Protein AF-A0A1Y3NGP3-F1 (afdb_monomer_lite)

Structure (mmCIF, N/CA/C/O backbone):
data_AF-A0A1Y3NGP3-F1
#
_entry.id   AF-A0A1Y3NGP3-F1
#
loop_
_atom_site.group_PDB
_atom_site.id
_atom_site.type_symbol
_atom_site.label_atom_id
_atom_site.label_alt_id
_atom_site.label_comp_id
_atom_site.label_asym_id
_atom_site.label_entity_id
_atom_site.label_seq_id
_atom_site.pdbx_PDB_ins_code
_atom_site.Cartn_x
_atom_site.Cartn_y
_atom_site.Cartn_z
_atom_site.occupancy
_atom_site.B_iso_or_equiv
_atom_site.auth_seq_id
_atom_site.auth_comp_id
_atom_site.auth_asym_id
_atom_site.auth_atom_id
_atom_site.pdbx_PDB_model_num
ATOM 1 N N . ILE A 1 1 ? -12.479 12.470 9.959 1.00 94.88 1 ILE A N 1
ATOM 2 C CA . ILE A 1 1 ? -13.496 11.875 9.059 1.00 94.88 1 ILE A CA 1
ATOM 3 C C . ILE A 1 1 ? -13.267 10.380 8.810 1.00 94.88 1 ILE A C 1
ATOM 5 O O . ILE A 1 1 ? -14.165 9.614 9.121 1.00 94.88 1 ILE A O 1
ATOM 9 N N . VAL A 1 2 ? -12.074 9.936 8.383 1.00 97.56 2 VAL A N 1
ATOM 10 C CA . VAL A 1 2 ? -11.786 8.516 8.059 1.00 97.56 2 VAL A CA 1
ATOM 11 C C . VAL A 1 2 ? -12.194 7.546 9.175 1.00 97.56 2 VAL A C 1
ATOM 13 O O . VAL A 1 2 ? -12.951 6.612 8.942 1.00 97.56 2 VAL A O 1
ATOM 16 N N . LYS A 1 3 ? -11.803 7.828 10.426 1.00 98.00 3 LYS A N 1
ATOM 17 C CA . LYS A 1 3 ? -12.194 7.021 11.598 1.00 98.00 3 LYS A CA 1
ATOM 18 C C . LYS A 1 3 ? -13.708 6.861 11.763 1.00 98.00 3 LYS A C 1
ATOM 20 O O . LYS A 1 3 ? -14.153 5.825 12.239 1.00 98.00 3 LYS A O 1
ATOM 25 N N . LEU A 1 4 ? -14.492 7.885 11.421 1.00 98.56 4 LEU A N 1
ATOM 26 C CA . LEU A 1 4 ? -15.951 7.822 11.499 1.00 98.56 4 LEU A CA 1
ATOM 27 C C . LEU A 1 4 ? -16.512 6.897 10.416 1.00 98.56 4 LEU A C 1
ATOM 29 O O . LEU A 1 4 ? -17.386 6.096 10.719 1.00 98.56 4 LEU A O 1
ATOM 33 N N . LEU A 1 5 ? -15.985 6.978 9.191 1.00 98.62 5 LEU A N 1
ATOM 34 C CA . LEU A 1 5 ? -16.413 6.134 8.074 1.00 98.62 5 LEU A CA 1
ATOM 35 C C . LEU A 1 5 ? -16.134 4.652 8.357 1.00 98.62 5 LEU A C 1
ATOM 37 O O . LEU A 1 5 ? -17.051 3.843 8.279 1.00 98.62 5 LEU A O 1
ATOM 41 N N . ILE A 1 6 ? -14.916 4.315 8.799 1.00 98.25 6 ILE A N 1
ATOM 42 C CA . ILE A 1 6 ? -14.545 2.933 9.160 1.00 98.25 6 ILE A CA 1
ATOM 43 C C . ILE A 1 6 ? -15.457 2.394 10.271 1.00 98.25 6 ILE A C 1
ATOM 45 O O . ILE A 1 6 ? -15.985 1.291 10.173 1.00 98.25 6 ILE A O 1
ATOM 49 N N . LYS A 1 7 ? -15.729 3.204 11.306 1.00 98.12 7 LYS A N 1
ATOM 50 C CA . LYS A 1 7 ? -16.653 2.830 12.391 1.00 98.12 7 LYS A CA 1
ATOM 51 C C . LYS A 1 7 ? -18.089 2.560 11.929 1.00 98.12 7 LYS A C 1
ATOM 53 O O . LYS A 1 7 ? -18.812 1.881 12.646 1.00 98.12 7 LYS A O 1
ATOM 58 N N . ASN A 1 8 ? -18.499 3.102 10.785 1.00 98.50 8 ASN A N 1
ATOM 59 C CA . ASN A 1 8 ? -19.822 2.889 10.196 1.00 98.50 8 ASN A CA 1
ATOM 60 C C . ASN A 1 8 ? -19.795 1.857 9.054 1.00 98.50 8 ASN A C 1
ATOM 62 O O . ASN A 1 8 ? -20.713 1.824 8.241 1.00 98.50 8 ASN A O 1
ATOM 66 N N . GLY A 1 9 ? -18.760 1.012 8.992 1.00 97.69 9 GLY A N 1
ATOM 67 C CA . GLY A 1 9 ? -18.702 -0.113 8.059 1.00 97.69 9 GLY A CA 1
ATOM 68 C C . GLY A 1 9 ? -18.179 0.233 6.667 1.00 97.69 9 GLY A C 1
ATOM 69 O O . GLY A 1 9 ? -18.416 -0.531 5.737 1.00 97.69 9 GLY A O 1
ATOM 70 N N . ALA A 1 10 ? -17.481 1.363 6.499 1.00 98.38 10 ALA A N 1
ATOM 71 C CA . ALA A 1 10 ? -16.759 1.613 5.255 1.00 98.38 10 ALA A CA 1
ATOM 72 C C . ALA A 1 10 ? -15.674 0.546 5.047 1.00 98.38 10 ALA A C 1
ATOM 74 O O . ALA A 1 10 ? -14.878 0.281 5.949 1.00 98.38 10 ALA A O 1
ATOM 75 N N . ASP A 1 11 ? -15.638 -0.028 3.848 1.00 98.50 11 ASP A N 1
ATOM 76 C CA . ASP A 1 11 ? -14.629 -0.999 3.441 1.00 98.50 11 ASP A CA 1
ATOM 77 C C . ASP A 1 11 ? -13.279 -0.301 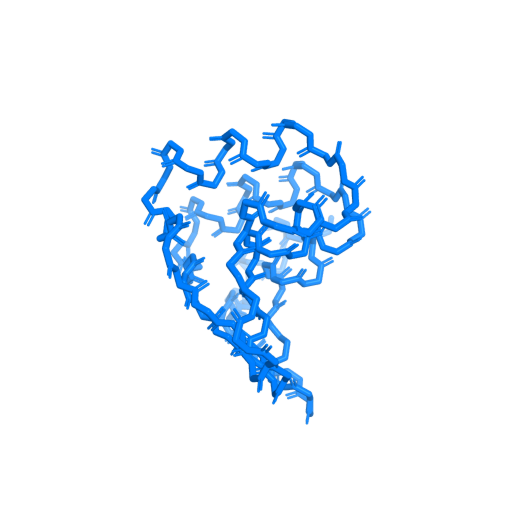3.212 1.00 98.50 11 ASP A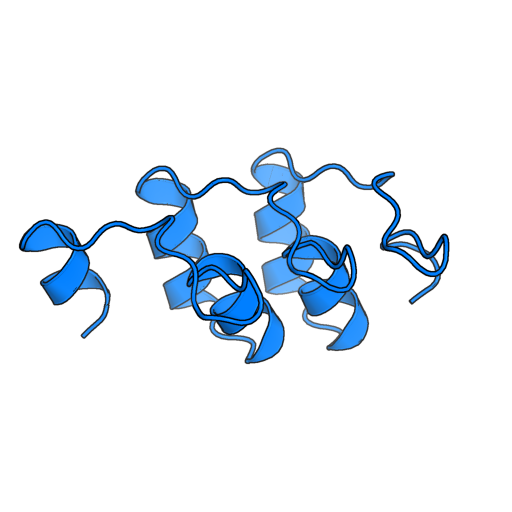 C 1
ATOM 79 O O . ASP A 1 11 ? -13.145 0.563 2.342 1.00 98.50 11 ASP A O 1
ATOM 83 N N . VAL A 1 12 ? -12.278 -0.664 4.018 1.00 98.44 12 VAL A N 1
ATOM 84 C CA . VAL A 1 12 ? -10.923 -0.091 3.960 1.00 98.44 12 VAL A CA 1
ATOM 85 C C . VAL A 1 12 ? -10.133 -0.535 2.730 1.00 98.44 12 VAL A C 1
ATOM 87 O O . VAL A 1 12 ? -9.145 0.115 2.396 1.00 98.44 12 VAL A O 1
ATOM 90 N N . ASN A 1 13 ? -10.582 -1.592 2.049 1.00 98.50 13 ASN A N 1
ATOM 91 C CA . ASN A 1 13 ? -9.965 -2.141 0.843 1.00 98.50 13 ASN A CA 1
ATOM 92 C C . ASN A 1 13 ? -10.759 -1.800 -0.424 1.00 98.50 13 ASN A C 1
ATOM 94 O O . ASN A 1 13 ? -10.479 -2.344 -1.488 1.00 98.50 13 ASN A O 1
ATOM 98 N N . LYS A 1 14 ? -11.751 -0.903 -0.336 1.00 98.56 14 LYS A N 1
ATOM 99 C CA . LYS A 1 14 ? -12.554 -0.524 -1.496 1.00 98.56 14 LYS A CA 1
ATOM 100 C C . LYS A 1 14 ? -11.692 0.145 -2.566 1.00 98.56 14 LYS A C 1
ATOM 102 O O . LYS A 1 14 ? -11.079 1.172 -2.311 1.00 98.56 14 LYS A O 1
ATOM 107 N N . GLU A 1 15 ? -11.740 -0.391 -3.773 1.00 98.56 15 GLU A N 1
ATOM 108 C CA . GLU A 1 15 ? -11.023 0.137 -4.934 1.00 98.56 15 GLU A CA 1
ATOM 109 C C . GLU A 1 15 ? -11.858 1.183 -5.694 1.00 98.56 15 GLU A C 1
ATOM 111 O O . GLU A 1 15 ? -13.095 1.082 -5.770 1.00 98.56 15 GLU A O 1
ATOM 116 N N . ASN A 1 16 ? -11.182 2.201 -6.237 1.00 98.50 16 ASN A N 1
ATOM 117 C CA . ASN A 1 16 ? -11.744 3.098 -7.249 1.00 98.50 16 ASN A CA 1
ATOM 118 C C . ASN A 1 16 ? -11.579 2.493 -8.664 1.00 98.50 16 ASN A C 1
ATOM 120 O O . ASN A 1 16 ? -11.252 1.322 -8.814 1.00 98.50 16 ASN A O 1
ATOM 124 N N . ASN A 1 17 ? -11.825 3.281 -9.716 1.00 98.56 17 ASN A N 1
ATOM 125 C CA . ASN A 1 17 ? -11.681 2.807 -11.096 1.00 98.56 17 ASN A CA 1
ATOM 126 C C . ASN A 1 17 ? -10.229 2.585 -11.530 1.00 98.56 17 ASN A C 1
ATOM 128 O O . ASN A 1 17 ? -10.041 2.025 -12.602 1.00 98.56 17 ASN A O 1
ATOM 132 N N . ASP A 1 18 ? -9.244 3.033 -10.758 1.00 98.44 18 ASP A N 1
ATOM 133 C CA . ASP A 1 18 ? -7.811 2.875 -11.026 1.00 98.44 18 ASP A CA 1
ATOM 134 C C . ASP A 1 18 ? -7.187 1.806 -10.113 1.00 98.44 18 ASP A C 1
ATOM 136 O O . ASP A 1 18 ? -5.971 1.688 -10.017 1.00 98.44 18 ASP A O 1
ATOM 140 N N . ASP A 1 19 ? -8.034 1.020 -9.443 1.00 98.56 19 ASP A N 1
ATOM 141 C CA . ASP A 1 19 ? -7.685 0.019 -8.433 1.00 98.56 19 ASP A CA 1
ATOM 142 C C . ASP A 1 19 ? -6.933 0.613 -7.222 1.00 98.56 19 ASP A C 1
ATOM 144 O O . ASP A 1 19 ? -6.350 -0.105 -6.406 1.00 98.56 19 ASP A O 1
ATOM 148 N N . ASP A 1 20 ? -6.990 1.939 -7.048 1.00 98.62 20 ASP A N 1
ATOM 149 C CA . ASP A 1 20 ? -6.445 2.598 -5.870 1.00 98.62 20 ASP A CA 1
ATOM 150 C C . ASP A 1 20 ? -7.325 2.290 -4.654 1.00 98.62 20 ASP A C 1
ATOM 152 O O . ASP A 1 20 ? -8.532 2.568 -4.625 1.00 98.62 20 ASP A O 1
ATOM 156 N N . TH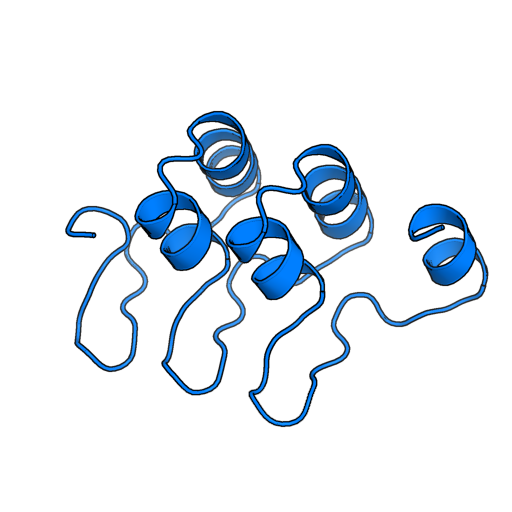R A 1 21 ? -6.690 1.789 -3.598 1.00 98.81 21 THR A N 1
ATOM 157 C CA . THR A 1 21 ? -7.301 1.664 -2.273 1.00 98.81 21 THR A CA 1
ATOM 158 C C . THR A 1 21 ? -7.127 2.956 -1.466 1.00 98.81 21 THR A C 1
ATOM 160 O O . THR A 1 21 ? -6.229 3.762 -1.743 1.00 98.81 21 THR A O 1
ATOM 163 N N . PRO A 1 22 ? -7.904 3.159 -0.382 1.00 98.75 22 PRO A N 1
ATOM 164 C CA . PRO A 1 22 ? -7.661 4.236 0.571 1.00 98.75 22 PRO A CA 1
ATOM 165 C C . PRO A 1 22 ? -6.216 4.282 1.080 1.00 98.75 22 PRO A C 1
ATOM 167 O O . PRO A 1 22 ? -5.702 5.371 1.351 1.00 98.75 22 PRO A O 1
ATOM 170 N N . LEU A 1 23 ? -5.561 3.122 1.221 1.00 98.88 23 LEU A N 1
ATOM 171 C CA . LEU A 1 23 ? -4.178 3.035 1.683 1.00 98.88 23 LEU A CA 1
ATOM 172 C C . LEU A 1 23 ? -3.204 3.568 0.628 1.00 98.88 23 LEU A C 1
ATOM 174 O O . LEU A 1 23 ? -2.340 4.371 0.983 1.00 98.88 23 LEU A O 1
ATOM 178 N N . ILE A 1 24 ? -3.386 3.196 -0.644 1.00 98.75 24 ILE A N 1
ATOM 179 C CA . ILE A 1 24 ? -2.585 3.706 -1.769 1.00 98.75 24 ILE A CA 1
ATOM 180 C C . ILE A 1 24 ? -2.691 5.232 -1.842 1.00 98.75 24 ILE A C 1
ATOM 182 O O . ILE A 1 24 ? -1.677 5.925 -1.753 1.00 98.75 24 ILE A O 1
ATOM 186 N N . LEU A 1 25 ? -3.916 5.767 -1.871 1.00 98.56 25 LEU A N 1
ATOM 187 C CA . LEU A 1 25 ? -4.145 7.215 -1.921 1.00 98.56 25 LEU A CA 1
ATOM 188 C C . LEU A 1 25 ? -3.554 7.933 -0.701 1.00 98.56 25 LEU A C 1
ATOM 190 O O . LEU A 1 25 ? -2.947 8.990 -0.831 1.00 98.56 25 LEU A O 1
ATOM 194 N N . SER A 1 26 ? -3.674 7.360 0.499 1.00 98.56 26 SER A N 1
ATOM 195 C CA . SER A 1 26 ? -3.113 7.977 1.709 1.00 98.56 26 SER A CA 1
ATOM 196 C C . SER A 1 26 ? -1.584 8.008 1.705 1.00 98.56 26 SER A C 1
ATOM 198 O O . SER A 1 26 ? -1.006 8.953 2.242 1.00 98.56 26 SER A O 1
ATOM 200 N N . CYS A 1 27 ? -0.931 7.004 1.115 1.00 98.62 27 CYS A N 1
ATOM 201 C CA . CYS A 1 27 ? 0.522 6.993 0.944 1.00 98.62 27 CYS A CA 1
ATOM 202 C C . CYS A 1 27 ? 0.956 7.993 -0.131 1.00 98.62 27 CYS A C 1
ATOM 204 O O . CYS A 1 27 ? 1.904 8.743 0.101 1.00 98.62 27 CYS A O 1
ATOM 206 N N . ARG A 1 28 ? 0.214 8.071 -1.245 1.00 97.88 28 ARG A N 1
ATOM 207 C CA . ARG A 1 28 ? 0.443 9.049 -2.317 1.00 97.88 28 ARG A CA 1
ATOM 208 C C . ARG A 1 28 ? 0.343 10.495 -1.829 1.00 97.88 28 ARG A C 1
ATOM 210 O O . ARG A 1 28 ? 1.167 11.318 -2.199 1.00 97.88 28 ARG A O 1
ATOM 217 N N . GLU A 1 29 ? -0.632 10.802 -0.979 1.00 97.88 29 GLU A N 1
ATOM 218 C CA . GLU A 1 29 ? -0.845 12.166 -0.472 1.00 97.88 29 GLU A CA 1
ATOM 219 C C . GLU A 1 29 ? -0.095 12.454 0.849 1.00 97.88 29 GLU A C 1
ATOM 221 O O . GLU A 1 29 ? -0.186 13.552 1.402 1.00 97.88 29 GLU A O 1
ATOM 226 N N . GLY A 1 30 ? 0.634 11.477 1.404 1.00 97.75 30 GLY A N 1
ATOM 227 C CA . GLY A 1 30 ? 1.439 11.665 2.617 1.00 97.75 30 GLY A CA 1
ATOM 228 C C . GLY A 1 30 ? 0.652 11.723 3.937 1.00 97.75 30 GLY A C 1
ATOM 229 O O . GLY A 1 30 ? 1.141 12.264 4.933 1.00 97.75 30 GLY A O 1
ATOM 230 N N . TYR A 1 31 ? -0.559 11.165 3.997 1.00 98.25 31 TYR A N 1
ATOM 231 C CA . TYR A 1 31 ? -1.431 11.214 5.177 1.00 98.25 31 TYR A CA 1
ATOM 232 C C . TYR A 1 31 ? -1.082 10.155 6.236 1.00 98.25 31 TYR A C 1
ATOM 234 O O . TYR A 1 31 ? -1.847 9.219 6.476 1.00 98.25 31 TYR A O 1
ATOM 242 N N . GLU A 1 32 ? 0.037 10.341 6.941 1.00 98.12 32 GLU A N 1
ATOM 243 C CA . GLU A 1 32 ? 0.594 9.405 7.942 1.00 98.12 32 GLU A CA 1
ATOM 244 C C . GLU A 1 32 ? -0.445 8.863 8.949 1.00 98.12 32 GLU A C 1
ATOM 246 O O . GLU A 1 32 ? -0.573 7.653 9.148 1.00 98.12 32 GLU A O 1
ATOM 251 N N . ASN A 1 33 ? -1.252 9.744 9.554 1.00 98.12 33 ASN A N 1
ATOM 252 C CA . ASN A 1 33 ? -2.286 9.335 10.515 1.00 98.12 33 ASN A CA 1
ATOM 253 C C . ASN A 1 33 ? -3.371 8.451 9.881 1.00 98.12 33 ASN A C 1
ATOM 255 O O . ASN A 1 33 ? -3.910 7.558 10.540 1.00 98.12 33 ASN A O 1
ATOM 259 N N . THR A 1 34 ? -3.706 8.711 8.617 1.00 98.62 34 THR A N 1
ATOM 260 C CA . THR A 1 34 ? -4.682 7.922 7.864 1.00 98.62 34 THR A CA 1
ATOM 261 C C . THR A 1 34 ? -4.095 6.565 7.494 1.00 98.62 34 THR A C 1
ATOM 263 O O . THR A 1 34 ? -4.768 5.563 7.719 1.00 98.62 34 THR A O 1
ATOM 266 N N . VAL A 1 35 ? -2.836 6.511 7.045 1.00 98.69 35 VAL A N 1
ATOM 267 C CA . VAL A 1 35 ? -2.112 5.256 6.775 1.00 98.69 35 VAL A CA 1
ATOM 268 C C . VAL A 1 35 ? -2.119 4.351 8.010 1.00 98.69 35 VAL A C 1
ATOM 270 O O . VAL A 1 35 ? -2.587 3.216 7.943 1.00 98.69 35 VAL A O 1
ATOM 273 N N . ASN A 1 36 ? -1.704 4.872 9.169 1.00 98.44 36 ASN A N 1
ATOM 274 C CA . ASN A 1 36 ? -1.684 4.104 10.420 1.00 98.44 36 ASN A CA 1
ATOM 275 C C . ASN A 1 36 ? -3.079 3.592 10.814 1.00 98.44 36 ASN A C 1
ATOM 277 O O . ASN A 1 36 ? -3.238 2.469 11.292 1.00 98.44 36 ASN A O 1
ATOM 281 N N . LEU A 1 37 ? -4.113 4.415 10.619 1.00 98.50 37 LEU A N 1
ATOM 282 C CA . LEU A 1 37 ? -5.486 4.013 10.900 1.00 98.50 37 LEU A CA 1
ATOM 283 C C . LEU A 1 37 ? -5.955 2.894 9.959 1.00 98.50 37 LEU A C 1
ATOM 285 O O . LEU A 1 37 ? -6.582 1.948 10.429 1.00 98.50 37 LEU A O 1
ATOM 289 N N . LEU A 1 38 ? -5.662 2.997 8.666 1.00 98.75 38 LEU A N 1
ATOM 290 C CA . LEU A 1 38 ? -6.058 2.026 7.647 1.00 98.75 38 LEU A CA 1
ATOM 291 C C . LEU A 1 38 ? -5.385 0.665 7.867 1.00 98.75 38 LEU A C 1
ATOM 293 O O . LEU A 1 38 ? -6.083 -0.350 7.920 1.00 98.75 38 LEU A O 1
ATOM 297 N N . ILE A 1 39 ? -4.072 0.648 8.122 1.00 98.56 39 ILE A N 1
ATOM 298 C CA . ILE A 1 39 ? -3.314 -0.577 8.440 1.00 98.56 39 ILE A CA 1
ATOM 299 C C . ILE A 1 39 ? -3.919 -1.285 9.661 1.00 98.56 39 ILE A C 1
ATOM 301 O O . ILE A 1 39 ? -4.240 -2.470 9.605 1.00 98.56 39 ILE A O 1
ATOM 305 N N . LYS A 1 40 ? -4.195 -0.544 10.745 1.00 98.38 40 LYS A N 1
ATOM 306 C CA . LYS A 1 40 ? -4.809 -1.100 11.968 1.00 98.38 40 LYS A CA 1
ATOM 307 C C . LYS A 1 40 ? -6.209 -1.681 11.770 1.00 98.38 40 LYS A C 1
ATOM 309 O O . LYS A 1 40 ? -6.678 -2.404 12.644 1.00 98.38 40 LYS A O 1
ATOM 314 N N . ASN A 1 41 ? -6.889 -1.335 10.680 1.00 98.50 41 ASN A N 1
ATOM 315 C CA . ASN A 1 41 ? -8.226 -1.833 10.362 1.00 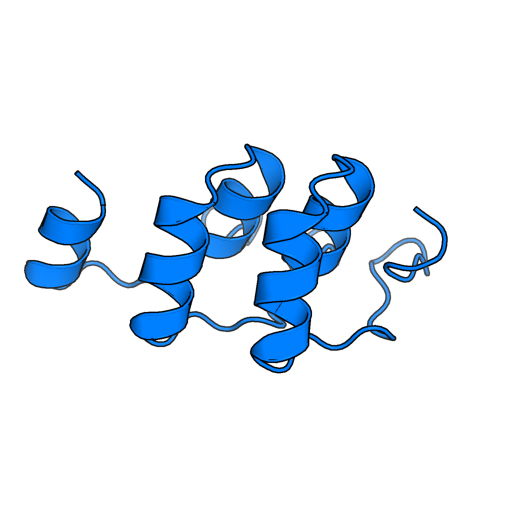98.50 41 ASN A CA 1
ATOM 316 C C . ASN A 1 41 ? -8.209 -2.865 9.222 1.00 98.50 41 ASN A C 1
ATOM 318 O O . ASN A 1 41 ? -9.260 -3.141 8.654 1.00 98.50 41 ASN A O 1
ATOM 322 N N . GLY A 1 42 ? -7.048 -3.461 8.919 1.00 97.81 42 GLY A N 1
ATOM 323 C CA . GLY A 1 42 ? -6.951 -4.598 8.000 1.00 97.81 42 GLY A CA 1
ATOM 324 C C . GLY A 1 42 ? -6.883 -4.210 6.525 1.00 97.81 42 GLY A C 1
ATOM 325 O O . GLY A 1 42 ? -7.402 -4.936 5.679 1.00 97.81 42 GLY A O 1
ATOM 326 N N . SER A 1 43 ? -6.274 -3.063 6.214 1.00 98.44 43 SER A N 1
ATOM 327 C CA . SER A 1 43 ? -5.957 -2.741 4.819 1.00 98.44 43 SER A CA 1
ATOM 328 C C . SER A 1 43 ? -4.912 -3.710 4.266 1.00 98.44 43 SER A C 1
ATOM 330 O O . SER A 1 43 ? -3.952 -4.036 4.967 1.00 98.44 43 SER A O 1
ATOM 332 N N . ASP A 1 44 ? -5.074 -4.135 3.015 1.00 98.44 44 ASP A N 1
ATOM 333 C CA . ASP A 1 44 ? -4.067 -4.922 2.308 1.00 98.44 44 ASP A CA 1
ATOM 334 C C . ASP A 1 44 ? -2.859 -4.038 1.975 1.00 98.44 44 ASP A C 1
ATOM 336 O O . ASP A 1 44 ? -2.900 -3.173 1.097 1.00 98.44 44 ASP A O 1
ATOM 340 N N . ILE A 1 45 ? -1.774 -4.252 2.718 1.00 98.56 45 ILE A N 1
ATOM 341 C CA . ILE A 1 45 ? -0.552 -3.451 2.640 1.00 98.56 45 ILE A CA 1
ATOM 342 C C . ILE A 1 45 ? 0.214 -3.642 1.326 1.00 98.56 45 ILE A C 1
ATOM 344 O O . ILE A 1 45 ? 0.999 -2.772 0.951 1.00 98.56 45 ILE A O 1
ATOM 348 N N . ASN A 1 46 ? -0.029 -4.756 0.627 1.00 98.38 46 ASN A N 1
ATOM 349 C CA . ASN A 1 46 ? 0.690 -5.158 -0.581 1.00 98.38 46 ASN A CA 1
ATOM 350 C C . ASN A 1 46 ? -0.194 -5.128 -1.834 1.00 98.38 46 ASN A C 1
ATOM 352 O O . ASN A 1 46 ? 0.226 -5.620 -2.888 1.00 98.38 46 ASN A O 1
ATOM 356 N N . LYS A 1 47 ? -1.401 -4.558 -1.745 1.00 98.19 47 LYS A N 1
ATOM 357 C CA . LYS A 1 47 ? -2.272 -4.345 -2.901 1.00 98.19 47 LYS A CA 1
ATOM 358 C C . LYS A 1 47 ? -1.591 -3.426 -3.917 1.00 98.19 47 LYS A C 1
ATOM 360 O O . LYS A 1 47 ? -0.963 -2.443 -3.539 1.00 98.19 47 LYS A O 1
ATOM 365 N N . ASN A 1 48 ? -1.722 -3.758 -5.193 1.00 96.00 48 ASN A N 1
ATOM 366 C CA . ASN A 1 48 ? -1.318 -2.919 -6.311 1.00 96.00 48 ASN A CA 1
ATOM 367 C C . ASN A 1 48 ? -2.537 -2.231 -6.931 1.00 96.00 48 ASN A C 1
ATOM 369 O O . ASN A 1 48 ? -3.626 -2.810 -6.961 1.00 96.00 48 ASN A O 1
ATOM 373 N N . ASN A 1 49 ? -2.331 -1.010 -7.416 1.00 98.44 49 ASN A N 1
ATOM 374 C CA . ASN A 1 49 ? -3.272 -0.358 -8.320 1.00 98.44 49 ASN A CA 1
ATOM 375 C C . ASN A 1 49 ? -3.031 -0.819 -9.773 1.00 98.44 49 ASN A C 1
ATOM 377 O O . ASN A 1 49 ? -2.220 -1.720 -10.021 1.00 98.44 49 ASN A O 1
ATOM 381 N N . LYS A 1 50 ? -3.718 -0.193 -10.733 1.00 98.38 50 LYS A N 1
ATOM 382 C CA . LYS A 1 50 ? -3.590 -0.525 -12.160 1.00 98.38 50 LYS A CA 1
ATOM 383 C C . LYS A 1 50 ? -2.203 -0.335 -12.753 1.00 98.38 50 LYS A C 1
ATOM 385 O O . LYS A 1 50 ? -1.903 -1.020 -13.712 1.00 98.38 50 LYS A O 1
ATOM 390 N N . ASP A 1 51 ? -1.382 0.550 -12.195 1.00 97.81 51 ASP A N 1
ATOM 391 C CA . ASP A 1 51 ? -0.005 0.765 -12.661 1.00 97.81 51 ASP A CA 1
ATOM 392 C C . ASP A 1 51 ? 0.978 -0.216 -11.989 1.00 97.81 51 ASP A C 1
ATOM 394 O O . ASP A 1 51 ? 2.197 -0.104 -12.127 1.00 97.81 51 ASP A O 1
ATOM 398 N N . GLY A 1 52 ? 0.469 -1.162 -11.192 1.00 98.06 52 GLY A N 1
ATOM 399 C CA . GLY A 1 52 ? 1.274 -2.070 -10.381 1.00 98.06 52 GLY A CA 1
ATOM 400 C C . GLY A 1 52 ? 1.828 -1.429 -9.103 1.00 98.06 52 GLY A C 1
ATOM 401 O O . GLY A 1 52 ? 2.438 -2.125 -8.290 1.00 98.06 52 GLY A O 1
ATOM 402 N N . ASP A 1 53 ? 1.597 -0.134 -8.880 1.00 98.44 53 ASP A N 1
ATOM 403 C CA . ASP A 1 53 ? 2.151 0.591 -7.743 1.00 98.44 53 ASP A CA 1
ATOM 404 C C . ASP A 1 53 ? 1.499 0.133 -6.426 1.00 98.44 53 ASP A C 1
ATOM 406 O O . ASP A 1 53 ? 0.275 0.118 -6.258 1.00 98.44 53 ASP A O 1
ATOM 410 N N . THR A 1 54 ? 2.340 -0.212 -5.451 1.00 98.69 54 THR A N 1
ATOM 411 C CA . THR A 1 54 ? 1.931 -0.541 -4.077 1.00 98.69 54 THR A CA 1
ATOM 412 C C . THR A 1 54 ? 1.888 0.714 -3.191 1.00 98.69 54 THR A C 1
ATOM 414 O O . THR A 1 54 ? 2.479 1.744 -3.537 1.00 98.69 54 THR A O 1
ATOM 417 N N . PRO A 1 55 ? 1.273 0.658 -1.989 1.00 98.75 55 PRO A N 1
ATOM 418 C CA . PRO A 1 55 ? 1.407 1.722 -0.996 1.00 98.75 55 PRO A CA 1
ATOM 419 C C . PRO A 1 55 ? 2.863 2.119 -0.711 1.00 98.75 55 PRO A C 1
ATOM 421 O O . PRO A 1 55 ? 3.156 3.304 -0.545 1.00 98.75 55 PRO A O 1
ATOM 424 N N . LEU A 1 56 ? 3.779 1.141 -0.676 1.00 98.81 56 LEU A N 1
ATOM 425 C CA . LEU A 1 56 ? 5.198 1.375 -0.402 1.00 98.81 56 LEU A CA 1
ATOM 426 C C . LEU A 1 56 ? 5.885 2.112 -1.556 1.00 98.81 56 LEU A C 1
ATOM 428 O O . LEU A 1 56 ? 6.627 3.059 -1.305 1.00 98.81 56 LEU A O 1
ATOM 432 N N . ILE A 1 57 ? 5.575 1.745 -2.800 1.00 98.50 57 ILE A N 1
ATOM 433 C CA . ILE A 1 57 ? 6.058 2.443 -3.996 1.00 98.50 57 ILE A CA 1
ATOM 434 C C . ILE A 1 57 ? 5.653 3.922 -3.972 1.00 98.50 57 ILE A C 1
ATOM 436 O O . ILE A 1 57 ? 6.505 4.800 -4.122 1.00 98.50 57 ILE A O 1
ATOM 440 N N . TRP A 1 58 ? 4.384 4.225 -3.687 1.00 98.31 58 TRP A N 1
ATOM 441 C CA . TRP A 1 58 ? 3.922 5.612 -3.576 1.00 98.31 58 TRP A CA 1
ATOM 442 C C . TRP A 1 58 ? 4.556 6.372 -2.406 1.00 98.31 58 TRP A C 1
ATOM 444 O O . TRP A 1 58 ? 4.826 7.569 -2.524 1.00 98.31 58 TRP A O 1
ATOM 454 N N . ALA A 1 59 ? 4.807 5.707 -1.277 1.00 98.31 59 ALA A N 1
ATOM 455 C CA . ALA A 1 59 ? 5.491 6.328 -0.147 1.00 98.31 59 ALA A CA 1
ATOM 456 C C . ALA A 1 59 ? 6.952 6.691 -0.481 1.00 98.31 59 ALA A C 1
ATOM 458 O O . ALA A 1 59 ? 7.399 7.778 -0.101 1.00 98.31 59 ALA A O 1
ATOM 459 N N . CYS A 1 60 ? 7.662 5.824 -1.218 1.00 98.38 60 CYS A N 1
ATOM 460 C CA . CYS A 1 60 ? 9.024 6.070 -1.702 1.00 98.38 60 CYS A CA 1
ATOM 461 C C . CYS A 1 60 ? 9.075 7.199 -2.739 1.00 98.38 60 CYS A C 1
ATOM 463 O O . CYS A 1 60 ? 9.829 8.147 -2.532 1.00 98.38 60 CYS A O 1
ATOM 465 N N . LYS A 1 61 ? 8.206 7.178 -3.767 1.00 96.44 61 LYS A N 1
ATOM 466 C CA . LYS A 1 61 ? 8.112 8.243 -4.795 1.00 96.44 61 LYS A CA 1
ATOM 467 C C . LYS A 1 61 ? 7.943 9.643 -4.189 1.00 96.44 61 LYS A C 1
ATOM 469 O O . LYS A 1 61 ? 8.423 10.629 -4.738 1.00 96.44 61 LYS A O 1
ATOM 474 N N . ASN A 1 62 ? 7.262 9.737 -3.046 1.00 94.31 62 ASN A N 1
ATOM 475 C CA . ASN A 1 62 ? 7.036 10.998 -2.334 1.00 94.31 62 ASN A CA 1
ATOM 476 C C . ASN A 1 62 ? 8.092 11.327 -1.264 1.00 94.31 62 ASN A C 1
ATOM 478 O O . ASN A 1 62 ? 7.983 12.363 -0.604 1.00 94.31 62 ASN A O 1
ATOM 482 N N . GLY A 1 63 ? 9.076 10.454 -1.032 1.00 95.12 63 GLY A N 1
ATOM 483 C CA . GLY A 1 63 ? 10.119 10.642 -0.020 1.00 95.12 63 GLY A CA 1
ATOM 484 C C . GLY A 1 63 ? 9.606 10.678 1.426 1.00 95.12 63 GLY A C 1
ATOM 485 O O . GLY A 1 63 ? 10.253 11.261 2.297 1.00 95.12 63 GLY A O 1
ATOM 486 N N . ASN A 1 64 ? 8.433 10.100 1.720 1.00 95.44 64 ASN A N 1
ATOM 487 C CA . ASN A 1 64 ? 7.852 10.161 3.064 1.00 95.44 64 ASN A CA 1
ATOM 488 C C . ASN A 1 64 ? 8.393 9.036 3.961 1.00 95.44 64 ASN A C 1
ATOM 490 O O . ASN A 1 64 ? 7.744 8.006 4.161 1.00 95.44 64 ASN A O 1
ATOM 494 N N . GLU A 1 65 ? 9.571 9.266 4.548 1.00 97.75 65 GLU A N 1
ATOM 495 C CA . GLU A 1 65 ? 10.293 8.296 5.390 1.00 97.75 65 GLU A CA 1
ATOM 496 C C . GLU A 1 65 ? 9.437 7.686 6.511 1.00 97.75 65 GLU A C 1
ATOM 498 O O . GLU A 1 65 ? 9.573 6.504 6.833 1.00 97.75 65 GLU A O 1
ATOM 503 N N . LYS A 1 66 ? 8.531 8.468 7.109 1.00 98.38 66 LYS A N 1
ATOM 504 C CA . LYS A 1 66 ? 7.677 7.982 8.201 1.00 98.38 66 LYS A CA 1
ATOM 505 C C . LYS A 1 66 ? 6.660 6.958 7.714 1.00 98.38 66 LYS A C 1
ATOM 507 O O . LYS A 1 66 ? 6.460 5.944 8.379 1.00 98.38 66 LYS A O 1
ATOM 512 N N . ILE A 1 67 ? 6.036 7.209 6.562 1.00 98.75 67 ILE A N 1
ATOM 513 C CA . ILE A 1 67 ? 5.097 6.264 5.947 1.00 98.75 67 ILE A CA 1
ATOM 514 C C . ILE A 1 67 ? 5.846 5.027 5.452 1.00 98.75 67 ILE A C 1
ATOM 516 O O . ILE A 1 67 ? 5.388 3.919 5.715 1.00 98.75 67 ILE A O 1
ATOM 520 N N . VAL A 1 68 ? 7.013 5.196 4.821 1.00 98.69 68 VAL A N 1
ATOM 521 C CA . VAL A 1 68 ? 7.870 4.076 4.390 1.00 98.69 68 VAL A CA 1
ATOM 522 C C . VAL A 1 68 ? 8.189 3.161 5.572 1.00 98.69 68 VAL A C 1
ATOM 524 O O . VAL A 1 68 ? 7.921 1.961 5.521 1.00 98.69 68 VAL A O 1
ATOM 527 N N . LYS A 1 69 ? 8.685 3.732 6.675 1.00 98.69 69 LYS A N 1
ATOM 528 C CA . LYS A 1 69 ? 8.998 2.972 7.888 1.00 98.69 69 LYS A CA 1
ATOM 529 C C . LYS A 1 69 ? 7.768 2.254 8.441 1.00 98.69 69 LYS A C 1
ATOM 531 O O . LYS A 1 69 ? 7.843 1.064 8.734 1.00 98.69 69 LYS A O 1
ATOM 536 N N . LEU A 1 70 ? 6.638 2.955 8.539 1.00 98.56 70 LEU A N 1
ATOM 537 C CA . LEU A 1 70 ? 5.384 2.385 9.027 1.00 98.56 70 LEU A CA 1
ATOM 538 C C . LEU A 1 70 ? 4.923 1.193 8.174 1.00 98.56 70 LEU A C 1
ATOM 540 O O . LEU A 1 70 ? 4.481 0.188 8.727 1.00 98.56 70 LEU A O 1
ATOM 544 N N . LEU A 1 71 ? 5.024 1.290 6.847 1.00 98.75 71 LEU A N 1
ATOM 545 C CA . LEU A 1 71 ? 4.635 0.218 5.932 1.00 98.75 71 LEU A CA 1
ATOM 546 C C . LEU A 1 71 ? 5.550 -1.007 6.078 1.00 98.75 71 LEU A C 1
ATOM 548 O O . LEU A 1 71 ? 5.057 -2.124 6.228 1.00 98.75 71 LEU A O 1
ATOM 552 N N . ILE A 1 72 ? 6.870 -0.804 6.114 1.00 98.69 72 ILE A N 1
ATOM 553 C CA . ILE A 1 72 ? 7.854 -1.889 6.280 1.00 98.69 72 ILE A CA 1
ATOM 554 C C . ILE A 1 72 ? 7.658 -2.608 7.622 1.00 98.69 72 ILE A C 1
ATOM 556 O O . ILE A 1 72 ? 7.616 -3.836 7.666 1.00 98.69 72 ILE A O 1
ATOM 560 N N . GLU A 1 73 ? 7.463 -1.861 8.713 1.00 98.62 73 GLU A N 1
ATOM 561 C CA . GLU A 1 73 ? 7.208 -2.431 10.046 1.00 98.62 73 GLU A CA 1
ATOM 562 C C . GLU A 1 73 ? 5.918 -3.269 10.109 1.00 98.62 73 GLU A C 1
ATOM 564 O O . GLU A 1 73 ? 5.791 -4.128 10.980 1.00 98.62 73 GLU A O 1
ATOM 569 N N . ASN A 1 74 ? 4.975 -3.047 9.186 1.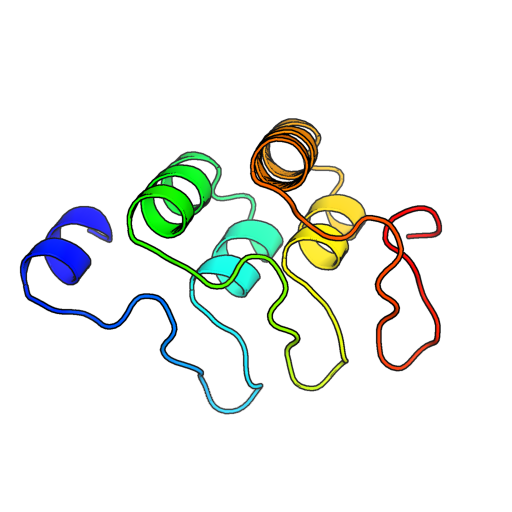00 98.62 74 ASN A N 1
ATOM 570 C CA . ASN A 1 74 ? 3.721 -3.797 9.086 1.00 98.62 74 ASN A CA 1
ATOM 571 C C . ASN A 1 74 ? 3.719 -4.836 7.946 1.00 98.62 74 ASN A C 1
ATOM 573 O O . ASN A 1 74 ? 2.663 -5.374 7.618 1.00 98.62 74 ASN A O 1
ATOM 577 N N . GLY A 1 75 ? 4.886 -5.161 7.376 1.00 98.31 75 GLY A N 1
ATOM 578 C CA . GLY A 1 75 ? 5.038 -6.274 6.433 1.00 98.31 75 GLY A CA 1
ATOM 579 C C . GLY A 1 75 ? 4.808 -5.924 4.962 1.00 98.31 75 GLY A C 1
ATOM 580 O O . GLY A 1 75 ? 4.436 -6.803 4.181 1.00 98.31 75 GLY A O 1
ATOM 581 N N . ALA A 1 76 ? 5.017 -4.664 4.574 1.00 98.62 76 ALA A N 1
ATOM 582 C CA . ALA A 1 76 ? 5.094 -4.308 3.162 1.00 98.62 76 ALA A CA 1
ATOM 583 C C . ALA A 1 76 ? 6.263 -5.037 2.474 1.00 98.62 76 ALA A C 1
ATOM 585 O O . ALA A 1 76 ? 7.372 -5.100 3.010 1.00 98.62 76 ALA A O 1
ATOM 586 N N . ASP A 1 77 ? 6.011 -5.575 1.285 1.00 98.56 77 ASP A N 1
ATOM 587 C CA . ASP A 1 77 ? 7.008 -6.254 0.466 1.00 98.56 77 ASP A CA 1
ATOM 588 C C . ASP A 1 77 ? 7.932 -5.226 -0.198 1.00 98.56 77 ASP A C 1
ATOM 590 O O . ASP A 1 77 ? 7.553 -4.513 -1.127 1.00 98.56 77 ASP A O 1
ATOM 594 N N . VAL A 1 78 ? 9.168 -5.160 0.294 1.00 98.56 78 VAL A N 1
ATOM 595 C CA . VAL A 1 78 ? 10.208 -4.242 -0.194 1.00 98.56 78 VAL A CA 1
ATOM 596 C C . VAL A 1 78 ? 10.770 -4.622 -1.566 1.00 98.56 78 VAL A C 1
ATOM 598 O O . VAL A 1 78 ? 11.543 -3.853 -2.132 1.00 98.56 78 VAL A O 1
ATOM 601 N N . SER A 1 79 ? 10.412 -5.798 -2.084 1.00 98.19 79 SER A N 1
ATOM 602 C CA . SER A 1 79 ? 10.879 -6.338 -3.364 1.00 98.19 79 SER A CA 1
ATOM 603 C C . SER A 1 79 ? 9.804 -6.373 -4.448 1.00 98.19 79 SER A C 1
ATOM 605 O O . SER A 1 79 ? 10.095 -6.768 -5.571 1.00 98.19 79 SER A O 1
ATOM 607 N N . LYS A 1 80 ? 8.570 -5.965 -4.136 1.00 97.44 80 LYS A N 1
ATOM 608 C CA . LYS A 1 80 ? 7.465 -6.008 -5.092 1.00 97.44 80 LYS A CA 1
ATOM 609 C C . LYS A 1 80 ? 7.630 -4.949 -6.181 1.00 97.44 80 LYS A C 1
ATOM 611 O O . LYS A 1 80 ? 7.760 -3.768 -5.872 1.00 97.44 80 LYS A O 1
ATOM 616 N N . GLU A 1 81 ? 7.584 -5.391 -7.430 1.00 97.62 81 GLU A N 1
ATOM 617 C CA . GLU A 1 81 ? 7.712 -4.557 -8.628 1.00 97.62 81 GLU A CA 1
ATOM 618 C C . GLU A 1 81 ? 6.343 -4.016 -9.082 1.00 97.62 81 GLU A C 1
ATOM 620 O O . GLU A 1 81 ? 5.313 -4.675 -8.886 1.00 97.62 81 GLU A O 1
ATOM 625 N N . ASN A 1 82 ? 6.331 -2.814 -9.668 1.00 97.81 82 ASN A N 1
ATOM 626 C CA . ASN A 1 82 ? 5.182 -2.295 -10.421 1.00 97.81 82 ASN A CA 1
ATOM 627 C C . ASN A 1 82 ? 5.214 -2.760 -11.892 1.00 97.81 82 ASN A C 1
ATOM 629 O O . ASN A 1 82 ? 6.051 -3.573 -12.275 1.00 97.81 82 ASN A O 1
ATOM 633 N N . GLU A 1 83 ? 4.315 -2.249 -12.740 1.00 97.81 83 GLU A N 1
ATOM 634 C CA . GLU A 1 83 ? 4.273 -2.634 -14.163 1.00 97.81 83 GLU A CA 1
ATOM 635 C C . GLU A 1 83 ? 5.471 -2.137 -14.995 1.00 97.81 83 GLU A C 1
ATOM 637 O O . GLU A 1 83 ? 5.648 -2.584 -16.127 1.00 97.81 83 GLU A O 1
ATOM 642 N N . ASN A 1 84 ? 6.300 -1.239 -14.452 1.00 97.19 84 ASN A N 1
ATOM 643 C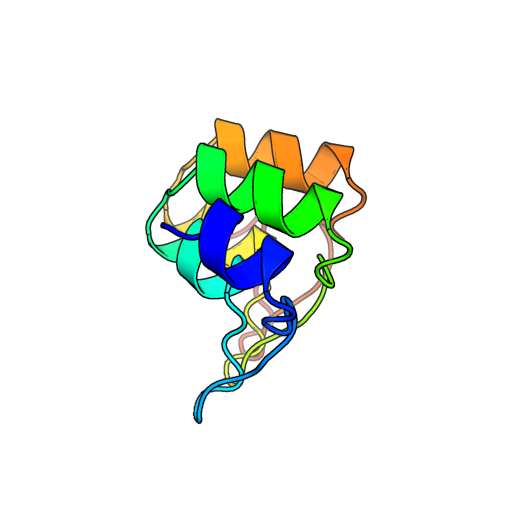 CA . ASN A 1 84 ? 7.538 -0.769 -15.082 1.00 97.19 84 ASN A CA 1
ATOM 644 C C . ASN A 1 84 ? 8.786 -1.510 -14.566 1.00 97.19 84 ASN A C 1
ATOM 646 O O . ASN A 1 84 ? 9.899 -1.043 -14.801 1.00 97.19 84 ASN A O 1
ATOM 650 N N . ASP A 1 85 ? 8.612 -2.629 -13.857 1.00 97.62 85 ASP A N 1
ATOM 651 C CA . ASP A 1 85 ? 9.677 -3.373 -13.171 1.00 97.62 85 ASP A CA 1
ATOM 652 C C . ASP A 1 85 ? 10.388 -2.551 -12.065 1.00 97.62 85 ASP A C 1
ATOM 654 O O . ASP A 1 85 ? 11.487 -2.894 -11.617 1.00 97.62 85 ASP A O 1
ATOM 658 N N . ASP A 1 86 ? 9.767 -1.465 -11.580 1.00 97.31 86 ASP A N 1
ATOM 659 C CA . ASP A 1 86 ? 10.339 -0.651 -10.510 1.00 97.31 86 ASP A CA 1
ATOM 660 C C . ASP A 1 86 ? 10.047 -1.257 -9.136 1.00 97.31 86 ASP A C 1
ATOM 662 O O . ASP A 1 86 ? 8.894 -1.449 -8.744 1.00 97.31 86 ASP A O 1
ATOM 666 N N . THR A 1 87 ? 11.101 -1.465 -8.348 1.00 98.12 87 THR A N 1
ATOM 667 C CA . THR A 1 87 ? 10.992 -1.777 -6.913 1.00 98.12 87 THR A CA 1
ATOM 668 C C . THR A 1 87 ? 10.968 -0.496 -6.071 1.00 98.12 87 THR A C 1
ATOM 670 O O . THR A 1 87 ? 11.503 0.530 -6.497 1.00 98.12 87 THR A O 1
ATOM 673 N N . PRO A 1 88 ? 10.470 -0.536 -4.818 1.00 97.38 88 PRO A N 1
ATOM 674 C CA . PRO A 1 88 ? 10.537 0.599 -3.896 1.00 97.38 88 PRO A CA 1
ATOM 675 C C . PRO A 1 88 ? 11.921 1.241 -3.722 1.00 97.38 88 PRO A C 1
ATOM 677 O O . PRO A 1 88 ? 11.996 2.397 -3.319 1.00 97.38 88 PRO A O 1
ATOM 680 N N . LEU A 1 89 ? 13.005 0.494 -3.960 1.00 97.62 89 LEU A N 1
ATOM 681 C CA . LEU A 1 89 ? 14.378 0.949 -3.738 1.00 97.62 89 LEU A CA 1
ATOM 682 C C . LEU A 1 89 ? 14.916 1.852 -4.861 1.00 97.62 89 LEU A C 1
ATOM 684 O O . LEU A 1 89 ? 15.850 2.611 -4.608 1.00 97.62 89 LEU A O 1
ATOM 688 N N . ILE A 1 90 ? 14.383 1.750 -6.083 1.00 95.50 90 ILE A N 1
ATOM 689 C CA . ILE A 1 90 ? 14.930 2.450 -7.261 1.00 95.50 90 ILE A CA 1
ATOM 690 C C . ILE A 1 90 ? 14.140 3.704 -7.668 1.00 95.50 90 ILE A C 1
ATOM 692 O O . ILE A 1 90 ? 14.465 4.321 -8.681 1.00 95.50 90 ILE A O 1
ATOM 696 N N . LEU A 1 91 ? 13.119 4.058 -6.883 1.00 90.62 91 LEU A N 1
ATOM 697 C CA . LEU A 1 91 ? 12.195 5.173 -7.111 1.00 90.62 91 LEU A CA 1
ATOM 698 C C . LEU A 1 91 ? 12.642 6.485 -6.459 1.00 90.62 91 LEU A C 1
ATOM 700 O O . LEU A 1 91 ? 13.372 6.437 -5.442 1.00 90.62 91 LEU A O 1
#

pLDDT: mean 98.01, std 1.18, range [90.62, 98.88]

Secondary structure (DSSP, 8-state):
-HHHHHHTT--TT---TT---HHHHHHHTT-HHHHHHHHHTT--TT---TTS--HHHHHHHTT-HHHHHHHHHTT--TT---TTS--TT--

Sequence (91 aa):
IVKLLIKNGADVNKENNDDDTPLILSCREGYENTVNLLIKNGSDINKNNKDGDTPLIWACKNGNEKIVKLLIENGADVSKENENDDTPLIL

Foldseek 3Di:
DLVVCVVVPDDQCDADPQSDGQLLVCLLVVVLVSNLVSLVSPHDQADATNQQDGSLLSNLVVVPVSSNVVSVVSPHDQCRAGNVRDGSVPD

Radius of gyration: 12.23 Å; chains: 1; bounding box: 35×18×28 Å